Protein AF-A0AAW5MRU7-F1 (afdb_monomer_lite)

Secondary structure (DSSP, 8-state):
---TTS-----------EEEEEEEPTT-EESGGG-EE-SS-EEEEEES--GGGT--TTPPTT-EEEETTEEEEEES---SS-EEEE-TT-TT--

Organism: NCBI:txid1499973

Structure (mmCIF, N/CA/C/O backbone):
data_AF-A0AAW5MRU7-F1
#
_entry.id   AF-A0AAW5MRU7-F1
#
loop_
_atom_site.group_PDB
_atom_site.id
_atom_site.type_symbol
_atom_site.label_atom_id
_atom_site.label_alt_id
_atom_site.label_comp_id
_atom_site.label_asym_id
_atom_site.label_entity_id
_atom_site.label_seq_id
_atom_site.pdbx_PDB_ins_code
_atom_site.Cartn_x
_atom_site.Cartn_y
_atom_site.Cartn_z
_atom_site.occupancy
_atom_site.B_iso_or_equiv
_atom_site.auth_seq_id
_atom_site.auth_comp_id
_atom_site.auth_asym_id
_atom_site.auth_atom_id
_atom_site.pdbx_PDB_model_num
ATOM 1 N N . ARG A 1 1 ? -4.671 -0.691 -27.466 1.00 69.69 1 ARG A N 1
ATOM 2 C CA . ARG A 1 1 ? -4.428 -2.103 -27.851 1.00 69.69 1 ARG A CA 1
ATOM 3 C C . ARG A 1 1 ? -3.915 -2.813 -26.612 1.00 69.69 1 ARG A C 1
ATOM 5 O O . ARG A 1 1 ? -3.006 -2.280 -25.994 1.00 69.69 1 ARG A O 1
ATOM 12 N N . ASP A 1 2 ? -4.539 -3.921 -26.236 1.00 85.56 2 ASP A N 1
ATOM 13 C CA . ASP A 1 2 ? -4.134 -4.740 -25.089 1.00 85.56 2 ASP A CA 1
ATOM 14 C C . ASP A 1 2 ? -2.968 -5.666 -25.492 1.00 85.56 2 ASP A C 1
ATOM 16 O O . ASP A 1 2 ? -2.919 -6.122 -26.637 1.00 85.56 2 ASP A O 1
ATOM 20 N N . ILE A 1 3 ? -2.024 -5.908 -24.580 1.00 89.88 3 ILE A N 1
ATOM 21 C CA . ILE A 1 3 ? -0.850 -6.768 -24.789 1.00 89.88 3 ILE A CA 1
ATOM 22 C C . ILE A 1 3 ? -1.030 -8.191 -24.239 1.00 89.88 3 ILE A C 1
ATOM 24 O O . ILE A 1 3 ? -0.134 -9.014 -24.425 1.00 89.88 3 ILE A O 1
ATOM 28 N N . ALA A 1 4 ? -2.159 -8.512 -23.598 1.00 88.06 4 ALA A N 1
ATOM 29 C CA . ALA A 1 4 ? -2.385 -9.792 -22.915 1.00 88.06 4 ALA A CA 1
ATOM 30 C C . ALA A 1 4 ? -2.113 -11.039 -23.786 1.00 88.06 4 ALA A C 1
ATOM 32 O O . ALA A 1 4 ? -1.650 -12.055 -23.280 1.00 88.06 4 ALA A O 1
ATOM 33 N N . ASN A 1 5 ? -2.319 -10.947 -25.105 1.00 91.88 5 ASN A N 1
ATOM 34 C CA . ASN A 1 5 ? -2.171 -12.067 -26.046 1.00 91.88 5 ASN A CA 1
ATOM 35 C C . ASN A 1 5 ? -0.882 -12.011 -26.889 1.00 91.88 5 ASN A C 1
ATOM 37 O O . ASN A 1 5 ? -0.809 -12.617 -27.954 1.00 91.88 5 ASN A O 1
ATOM 41 N N . THR A 1 6 ? 0.129 -11.256 -26.453 1.00 94.50 6 THR A N 1
ATOM 42 C CA . THR A 1 6 ? 1.389 -11.077 -27.206 1.00 94.50 6 THR A CA 1
ATOM 43 C C . THR A 1 6 ? 2.455 -12.135 -26.906 1.00 94.50 6 THR A C 1
ATOM 45 O O . THR A 1 6 ? 3.478 -12.170 -27.582 1.00 94.50 6 THR A O 1
ATOM 48 N N . GLY A 1 7 ? 2.251 -12.984 -25.890 1.00 94.44 7 GLY A N 1
ATOM 49 C CA . GLY A 1 7 ? 3.253 -13.952 -25.421 1.00 94.44 7 GLY A CA 1
ATOM 50 C C . GLY A 1 7 ? 4.414 -13.327 -24.634 1.00 94.44 7 GLY A C 1
ATOM 51 O O . GLY A 1 7 ? 5.344 -14.034 -24.245 1.00 94.44 7 GLY A O 1
ATOM 52 N N . 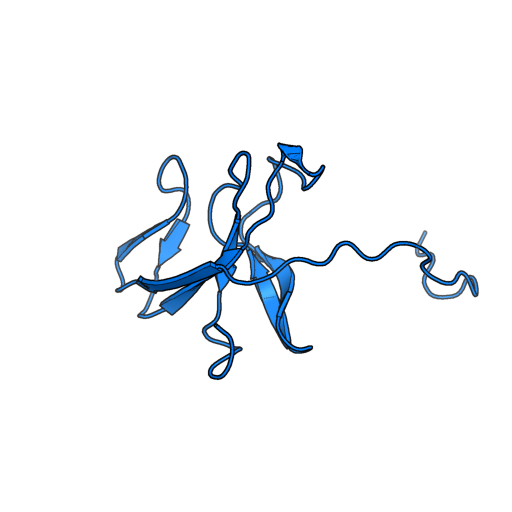LEU A 1 8 ? 4.367 -12.014 -24.378 1.00 94.88 8 LEU A N 1
ATOM 53 C CA . LEU A 1 8 ? 5.346 -11.332 -23.540 1.00 94.88 8 LEU A CA 1
ATOM 54 C C . LEU A 1 8 ? 5.259 -11.834 -22.096 1.00 94.88 8 LEU A C 1
ATOM 56 O O . LEU A 1 8 ? 4.175 -11.996 -21.537 1.00 94.88 8 LEU A O 1
ATOM 60 N N . ARG A 1 9 ? 6.423 -12.045 -21.481 1.00 94.75 9 ARG A N 1
ATOM 61 C CA . ARG A 1 9 ? 6.543 -12.433 -20.074 1.00 94.75 9 ARG A CA 1
ATOM 62 C C . ARG A 1 9 ? 7.022 -11.233 -19.253 1.00 94.75 9 ARG A C 1
ATOM 64 O O . ARG A 1 9 ? 8.000 -10.604 -19.662 1.00 94.75 9 ARG A O 1
ATOM 71 N N . PRO A 1 10 ? 6.377 -10.906 -18.119 1.00 93.94 10 PRO A N 1
ATOM 72 C CA . PRO A 1 10 ? 6.856 -9.841 -17.246 1.00 93.94 10 PRO A CA 1
ATOM 73 C C . PRO A 1 10 ? 8.234 -10.210 -16.682 1.00 93.94 10 PRO A C 1
ATOM 75 O O . PRO A 1 10 ? 8.436 -11.330 -16.217 1.00 93.94 10 PRO A O 1
ATOM 78 N N . VAL A 1 11 ? 9.181 -9.271 -16.751 1.00 97.69 11 VAL A N 1
ATOM 79 C CA . VAL A 1 11 ? 10.557 -9.456 -16.249 1.00 97.69 11 VAL A CA 1
ATOM 80 C C . VAL A 1 11 ? 10.741 -8.835 -14.863 1.00 97.69 11 VAL A C 1
ATOM 82 O O . VAL A 1 11 ? 11.531 -9.331 -14.068 1.00 97.69 11 VAL A O 1
ATOM 85 N N . MET A 1 12 ? 10.014 -7.757 -14.565 1.00 97.50 12 MET A N 1
ATOM 86 C CA . MET A 1 12 ? 10.143 -7.006 -13.320 1.00 97.50 12 MET A CA 1
ATOM 87 C C . MET A 1 12 ? 8.970 -7.293 -12.385 1.00 97.50 12 MET A C 1
ATOM 89 O O . MET A 1 12 ? 7.812 -7.199 -12.792 1.00 97.50 12 MET A O 1
ATOM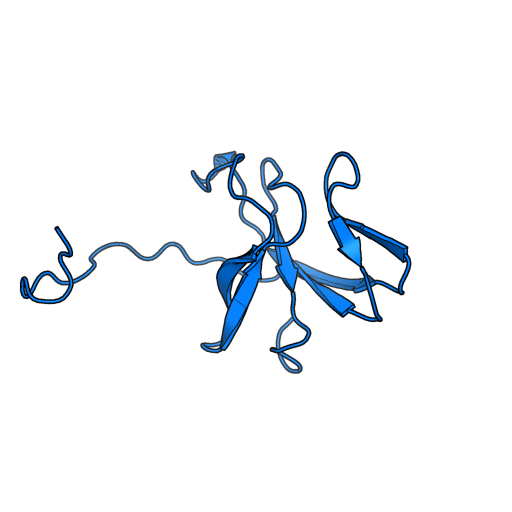 93 N N . THR A 1 13 ? 9.299 -7.542 -11.121 1.00 97.50 13 THR A N 1
ATOM 94 C CA . THR A 1 13 ? 8.363 -7.537 -9.997 1.00 97.50 13 THR A CA 1
ATOM 95 C C . THR A 1 13 ? 8.897 -6.560 -8.961 1.00 97.50 13 THR A C 1
ATOM 97 O O . THR A 1 13 ? 10.042 -6.690 -8.535 1.00 97.50 13 THR A O 1
ATOM 100 N N . LEU A 1 14 ? 8.077 -5.590 -8.559 1.00 97.94 14 LEU A N 1
ATOM 101 C CA . LEU A 1 14 ? 8.348 -4.752 -7.394 1.00 97.94 14 LEU A CA 1
ATOM 102 C C . LEU A 1 14 ? 7.641 -5.378 -6.188 1.00 97.94 14 LEU A C 1
ATOM 104 O O . LEU A 1 14 ? 6.413 -5.449 -6.169 1.00 97.94 14 LEU A O 1
ATOM 108 N N . SER A 1 15 ? 8.414 -5.847 -5.212 1.00 98.12 15 SER A N 1
ATOM 109 C CA . SER A 1 15 ? 7.922 -6.471 -3.980 1.00 98.12 15 SER A CA 1
ATOM 110 C C . SER A 1 15 ? 8.481 -5.753 -2.756 1.00 98.12 15 SER A C 1
ATOM 112 O O . SER A 1 15 ? 9.620 -5.293 -2.778 1.00 98.12 15 SER A O 1
ATOM 114 N N . SER A 1 16 ? 7.682 -5.681 -1.696 1.00 98.31 16 SER A N 1
ATOM 115 C CA . SER A 1 16 ? 8.051 -5.123 -0.392 1.00 98.31 16 SER A CA 1
ATOM 116 C C . SER A 1 16 ? 7.265 -5.858 0.707 1.00 98.31 16 SER A C 1
ATOM 118 O O . SER A 1 16 ? 6.532 -6.803 0.409 1.00 98.31 16 SER A O 1
ATOM 120 N N . GLU A 1 17 ? 7.417 -5.438 1.958 1.00 98.19 17 GLU A N 1
ATOM 121 C CA . GLU A 1 17 ? 6.854 -6.075 3.148 1.00 98.19 17 GLU A CA 1
ATOM 122 C C . GLU A 1 17 ? 5.975 -5.108 3.948 1.00 98.19 17 GLU A C 1
ATOM 124 O O . GLU A 1 17 ? 6.153 -3.884 3.918 1.00 98.19 17 GLU A O 1
ATOM 129 N N . ILE A 1 18 ? 5.015 -5.676 4.681 1.00 98.44 18 ILE A N 1
ATOM 130 C CA . ILE A 1 18 ? 4.225 -4.943 5.669 1.00 98.44 18 ILE A CA 1
ATOM 131 C C . ILE A 1 18 ? 5.099 -4.750 6.911 1.00 98.44 18 ILE A C 1
ATOM 133 O O . ILE A 1 18 ? 5.563 -5.714 7.505 1.00 98.44 18 ILE A O 1
ATOM 137 N N . ILE A 1 19 ? 5.301 -3.497 7.310 1.00 98.12 19 ILE A N 1
ATOM 138 C CA . ILE A 1 19 ? 6.108 -3.101 8.476 1.00 98.12 19 ILE A CA 1
ATOM 139 C C . ILE A 1 19 ? 5.260 -2.642 9.666 1.00 98.12 19 ILE A C 1
ATOM 141 O O . ILE A 1 19 ? 5.787 -2.263 10.710 1.00 98.12 19 ILE A O 1
ATOM 145 N N . GLY A 1 20 ? 3.937 -2.648 9.518 1.00 97.88 20 GLY A N 1
ATOM 146 C CA . GLY A 1 20 ? 3.016 -2.345 10.602 1.00 97.88 20 GLY A CA 1
ATOM 147 C C . GLY A 1 20 ? 1.562 -2.518 10.195 1.00 97.88 20 GLY A C 1
ATOM 148 O O . GLY A 1 20 ? 1.202 -2.341 9.031 1.00 97.88 20 GLY A O 1
ATOM 149 N N . VAL A 1 21 ? 0.718 -2.824 11.177 1.00 97.81 21 VAL A N 1
ATOM 150 C CA . VAL A 1 21 ? -0.731 -2.947 11.004 1.00 97.81 21 VAL A CA 1
ATOM 151 C C . VAL A 1 21 ? -1.431 -2.008 11.972 1.00 97.81 21 VAL A C 1
ATOM 153 O O . VAL A 1 21 ? -1.097 -1.951 13.154 1.00 97.81 21 VAL A O 1
ATOM 156 N N . GLN A 1 22 ? -2.415 -1.274 11.466 1.00 95.75 22 GLN A N 1
ATOM 157 C CA . GLN A 1 22 ? -3.271 -0.393 12.251 1.00 95.75 22 GLN A CA 1
ATOM 158 C C . GLN A 1 22 ? -4.731 -0.740 11.983 1.00 95.75 22 GLN A C 1
ATOM 160 O O . GLN A 1 22 ? -5.103 -1.026 10.848 1.00 95.75 22 GLN A O 1
ATOM 165 N N . THR A 1 23 ? -5.568 -0.687 13.012 1.00 97.19 23 THR A N 1
ATOM 166 C CA . THR A 1 23 ? -7.020 -0.771 12.837 1.00 97.19 23 THR A CA 1
ATOM 167 C C . THR A 1 23 ? -7.577 0.640 12.786 1.00 97.19 23 THR A C 1
ATOM 169 O O . THR A 1 23 ? -7.397 1.396 13.738 1.00 97.19 23 THR A O 1
ATOM 172 N N . LEU A 1 24 ? -8.255 0.976 11.690 1.00 97.00 24 LEU A N 1
ATOM 173 C CA . LEU A 1 24 ? -9.053 2.188 11.585 1.00 97.00 24 LEU A CA 1
ATOM 174 C C . LEU A 1 24 ? -10.501 1.890 11.938 1.00 97.00 24 LEU A C 1
ATOM 176 O O . LEU A 1 24 ? -11.066 0.910 11.461 1.00 97.00 24 LEU A O 1
ATOM 180 N N . LYS A 1 25 ? -11.118 2.772 12.714 1.00 97.75 25 LYS A N 1
ATOM 181 C CA . LYS A 1 25 ? -12.566 2.817 12.923 1.00 97.75 25 LYS A CA 1
ATOM 182 C C . LYS A 1 25 ? -13.237 3.644 11.829 1.00 97.75 25 LYS A C 1
ATOM 184 O O . LYS A 1 25 ? -12.609 4.486 11.183 1.00 97.75 25 LYS A O 1
ATOM 189 N N . ALA A 1 26 ? -14.548 3.466 11.673 1.00 96.94 26 ALA A N 1
ATOM 190 C CA . ALA A 1 26 ? -15.355 4.307 10.795 1.00 96.94 26 ALA A CA 1
ATOM 191 C C . ALA A 1 26 ? -15.136 5.804 11.098 1.00 96.94 26 ALA A C 1
ATOM 193 O O . ALA A 1 26 ? -15.201 6.238 12.249 1.00 96.94 26 ALA A O 1
ATOM 194 N N . GLY A 1 27 ? -14.874 6.596 10.057 1.00 96.44 27 GLY A N 1
ATOM 195 C CA . GLY A 1 27 ? -14.597 8.031 10.157 1.00 96.44 27 GLY A CA 1
ATOM 196 C C . GLY A 1 27 ? -13.126 8.403 10.387 1.00 96.44 27 GLY A C 1
ATOM 197 O O . GLY A 1 27 ? -12.768 9.568 10.183 1.00 96.44 27 GLY A O 1
ATOM 198 N N . GLU A 1 28 ? -12.259 7.454 10.750 1.00 96.62 28 GLU A N 1
ATOM 199 C CA . GLU A 1 28 ? -10.817 7.696 10.861 1.00 96.62 28 GLU A CA 1
ATOM 200 C C . GLU A 1 28 ? -10.161 7.799 9.478 1.00 96.62 28 GLU A C 1
ATOM 202 O O . GLU A 1 28 ? -10.693 7.333 8.467 1.00 96.62 28 GLU A O 1
ATOM 207 N N . ARG A 1 29 ? -9.006 8.468 9.414 1.00 94.75 29 ARG A N 1
ATOM 208 C CA . ARG A 1 29 ? -8.338 8.818 8.154 1.00 94.75 29 ARG A CA 1
ATOM 209 C C . ARG A 1 29 ? -6.921 8.268 8.095 1.00 94.75 29 ARG A C 1
ATOM 211 O O . ARG A 1 29 ? -6.260 8.167 9.122 1.00 94.75 29 ARG A O 1
ATOM 218 N N . VAL A 1 30 ? -6.429 8.008 6.881 1.00 91.75 30 VAL A N 1
ATOM 219 C CA . VAL A 1 30 ? -5.040 7.575 6.639 1.00 91.75 30 VAL A CA 1
ATOM 220 C C . VAL A 1 30 ? -4.363 8.360 5.521 1.00 91.75 30 VAL A C 1
ATOM 222 O O . VAL A 1 30 ? -4.997 8.830 4.568 1.00 91.75 30 VAL A O 1
ATOM 225 N N . GLY A 1 31 ? -3.042 8.476 5.650 1.00 83.31 31 GLY A N 1
ATOM 226 C CA . GLY A 1 31 ? -2.159 9.130 4.696 1.00 83.31 31 GLY A CA 1
ATOM 227 C C . GLY A 1 31 ? -2.174 10.656 4.789 1.00 83.31 31 GLY A C 1
ATOM 228 O O . GLY A 1 31 ? -3.028 11.283 5.423 1.00 83.31 31 GLY A O 1
ATOM 229 N N . TYR A 1 32 ? -1.208 11.277 4.112 1.00 85.88 32 TYR A N 1
ATOM 230 C CA . TYR A 1 32 ? -1.082 12.732 4.087 1.00 85.88 32 TYR A CA 1
ATOM 231 C C . TYR A 1 32 ? -2.343 13.414 3.547 1.00 85.88 32 TYR A C 1
ATOM 233 O O . TYR A 1 32 ? -2.894 13.027 2.510 1.00 85.88 32 TYR A O 1
ATOM 241 N N . GLY A 1 33 ? -2.772 14.460 4.258 1.00 84.62 33 GLY A N 1
ATOM 242 C CA . GLY A 1 33 ? -3.959 15.250 3.936 1.00 84.62 33 GLY A CA 1
ATOM 243 C C . GLY A 1 33 ? -5.290 14.556 4.237 1.00 84.62 33 GLY A C 1
ATOM 244 O O . GLY A 1 33 ? -6.327 15.124 3.912 1.00 84.62 33 GLY A O 1
ATOM 245 N N . GLY A 1 34 ? -5.283 13.350 4.826 1.00 83.81 34 GLY A N 1
ATOM 246 C CA . GLY A 1 34 ? -6.504 12.622 5.183 1.00 83.81 34 GLY A CA 1
ATOM 247 C C . GLY A 1 34 ? -7.424 12.363 3.988 1.00 83.81 34 GLY A C 1
ATOM 248 O O . GLY A 1 34 ? -8.638 12.499 4.106 1.00 83.81 34 GLY A O 1
ATOM 249 N N . ARG A 1 35 ? -6.844 12.049 2.820 1.00 86.31 35 ARG A N 1
ATOM 250 C CA . ARG A 1 35 ? -7.586 11.852 1.558 1.00 86.31 35 ARG A CA 1
ATOM 251 C C . ARG A 1 35 ? -8.432 10.581 1.529 1.00 86.31 35 ARG A C 1
ATOM 253 O O . ARG A 1 35 ? -9.267 10.430 0.642 1.00 86.31 35 ARG A O 1
ATOM 260 N N . TYR A 1 36 ? -8.200 9.675 2.469 1.00 94.81 36 TYR A N 1
ATOM 261 C CA . TYR A 1 36 ? -9.019 8.498 2.686 1.00 94.81 36 TYR A CA 1
ATOM 262 C C . TYR A 1 36 ? -9.643 8.564 4.072 1.00 94.81 36 TYR A C 1
ATOM 264 O O . TYR A 1 36 ? -8.938 8.841 5.043 1.00 94.81 36 TYR A O 1
ATOM 272 N N . THR A 1 37 ? -10.938 8.270 4.134 1.00 96.69 37 THR A N 1
ATOM 273 C CA . THR A 1 37 ? -11.709 8.116 5.366 1.00 96.69 37 THR A CA 1
ATOM 274 C C . THR A 1 37 ? -12.314 6.720 5.352 1.00 96.69 37 THR A C 1
ATOM 276 O O . THR A 1 37 ? -13.005 6.368 4.391 1.00 96.69 37 THR A O 1
ATOM 279 N N . ALA A 1 38 ? -12.057 5.939 6.396 1.00 96.56 38 ALA A N 1
ATOM 280 C CA . ALA A 1 38 ? -12.610 4.603 6.546 1.00 96.56 38 ALA A CA 1
ATOM 281 C C . ALA A 1 38 ? -14.137 4.674 6.687 1.00 96.56 38 ALA A C 1
ATOM 283 O O . ALA A 1 38 ? -14.667 5.515 7.420 1.00 96.56 38 ALA A O 1
ATOM 284 N N . ARG A 1 39 ? -14.852 3.817 5.951 1.00 94.81 39 ARG A N 1
ATOM 285 C CA . ARG A 1 39 ? -16.324 3.738 6.019 1.00 94.81 39 ARG A CA 1
ATOM 286 C C . ARG A 1 39 ? -16.794 2.853 7.166 1.00 94.81 39 ARG A C 1
ATOM 288 O O . ARG A 1 39 ? -17.780 3.184 7.810 1.00 94.81 39 ARG A O 1
ATOM 295 N N . ASP A 1 40 ? -16.032 1.803 7.432 1.00 95.94 40 ASP A N 1
ATOM 296 C CA . ASP A 1 40 ? -16.259 0.796 8.462 1.00 95.94 40 ASP A CA 1
ATOM 297 C C . ASP A 1 40 ? -14.934 0.521 9.186 1.00 95.94 40 ASP A C 1
ATOM 299 O O . ASP A 1 40 ? -13.916 1.149 8.881 1.00 95.94 40 ASP A O 1
ATOM 303 N N . GLU A 1 41 ? -14.932 -0.402 10.147 1.00 96.81 41 GLU A N 1
ATOM 304 C CA . GLU A 1 41 ? -13.678 -0.879 10.732 1.00 96.81 41 GLU A CA 1
ATOM 305 C C . GLU A 1 41 ? -12.820 -1.571 9.659 1.00 96.81 41 GLU A C 1
ATOM 307 O O . GLU A 1 41 ? -13.298 -2.458 8.952 1.00 96.81 41 GLU A O 1
ATOM 312 N N . GLN A 1 42 ? -11.561 -1.152 9.517 1.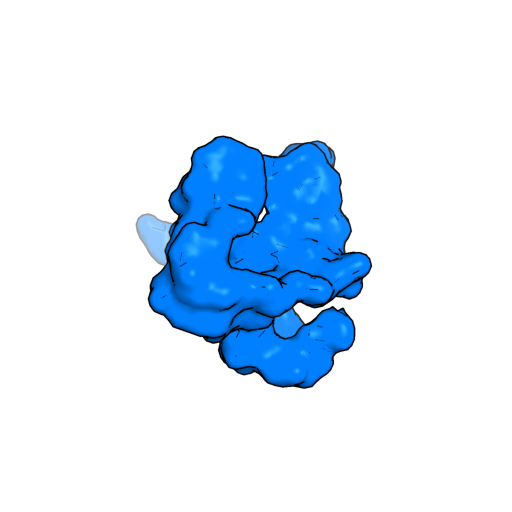00 96.81 42 GLN A N 1
ATOM 313 C CA . GLN A 1 42 ? -10.646 -1.658 8.493 1.00 96.81 42 GLN A CA 1
ATOM 314 C C . GLN A 1 42 ? -9.253 -1.901 9.064 1.00 96.81 42 GLN A C 1
ATOM 316 O O . GLN A 1 42 ? -8.700 -1.061 9.775 1.00 96.81 42 GLN A O 1
ATOM 321 N N . ARG A 1 43 ? -8.647 -3.033 8.693 1.00 97.69 43 ARG A N 1
ATOM 322 C CA . ARG A 1 43 ? -7.226 -3.296 8.958 1.00 97.69 43 ARG A CA 1
ATOM 323 C C . ARG A 1 43 ? -6.396 -2.658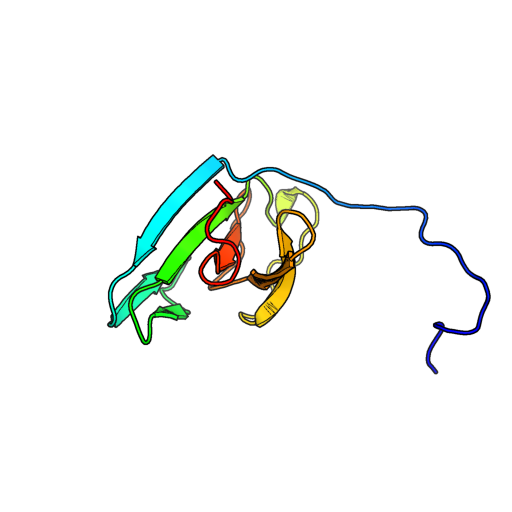 7.856 1.00 97.69 43 ARG A C 1
ATOM 325 O O . ARG A 1 43 ? -6.593 -2.966 6.686 1.00 97.69 43 ARG A O 1
ATOM 332 N N . ILE A 1 44 ? -5.451 -1.808 8.226 1.00 97.94 44 ILE A N 1
ATOM 333 C CA . ILE A 1 44 ? -4.573 -1.095 7.305 1.00 97.94 44 ILE A CA 1
ATOM 334 C C . ILE A 1 44 ? -3.137 -1.562 7.504 1.00 97.94 44 ILE A C 1
ATOM 336 O O . ILE A 1 44 ? -2.592 -1.467 8.602 1.00 97.94 44 ILE A O 1
ATOM 340 N N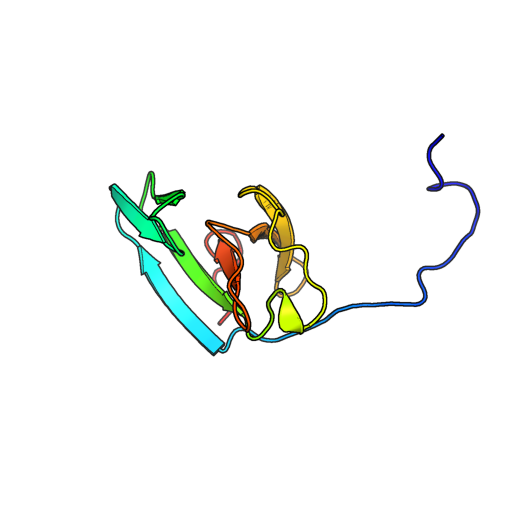 . GLY A 1 45 ? -2.526 -2.041 6.427 1.00 98.19 45 GLY A N 1
ATOM 341 C CA . GLY A 1 45 ? -1.115 -2.400 6.378 1.00 98.19 45 GLY A CA 1
ATOM 342 C C . GLY A 1 45 ? -0.278 -1.214 5.929 1.00 98.19 45 GLY A C 1
ATOM 343 O O . GLY A 1 45 ? -0.640 -0.536 4.968 1.00 98.19 45 GLY A O 1
ATOM 344 N N . ILE A 1 46 ? 0.841 -0.975 6.600 1.00 98.06 46 ILE A N 1
ATOM 345 C CA . ILE A 1 46 ? 1.863 -0.015 6.186 1.00 98.06 46 ILE A CA 1
ATOM 346 C C . ILE A 1 46 ? 2.978 -0.793 5.502 1.00 98.06 46 ILE A C 1
ATOM 348 O O . ILE A 1 46 ? 3.565 -1.681 6.110 1.00 98.06 46 ILE A O 1
ATOM 352 N N . VAL A 1 47 ? 3.254 -0.471 4.244 1.00 98.44 47 VAL A N 1
ATOM 353 C CA . VAL A 1 47 ? 4.259 -1.148 3.417 1.00 98.44 47 VAL A CA 1
ATOM 354 C C . VAL A 1 47 ? 5.514 -0.285 3.334 1.00 98.44 47 VAL A C 1
ATOM 356 O O . VAL A 1 47 ? 5.398 0.927 3.141 1.00 98.44 47 VAL A O 1
ATOM 359 N N . ALA A 1 48 ? 6.694 -0.902 3.434 1.00 98.38 48 ALA A N 1
ATOM 360 C CA . ALA A 1 48 ? 7.997 -0.246 3.261 1.00 98.38 48 ALA A CA 1
ATOM 361 C C . ALA A 1 48 ? 8.319 0.013 1.778 1.00 98.38 48 ALA A C 1
ATOM 363 O O . ALA A 1 48 ? 9.226 -0.584 1.196 1.00 98.38 48 ALA A O 1
ATOM 364 N N . ALA A 1 49 ? 7.501 0.836 1.134 1.00 98.25 49 ALA A N 1
ATOM 365 C CA . ALA A 1 49 ? 7.716 1.309 -0.224 1.00 98.25 49 ALA A CA 1
ATOM 366 C C . ALA A 1 49 ? 6.961 2.620 -0.433 1.00 98.25 49 ALA A C 1
ATOM 368 O O . ALA A 1 49 ? 5.813 2.763 -0.008 1.00 98.25 49 ALA A O 1
ATOM 369 N N . GLY A 1 50 ? 7.560 3.557 -1.151 1.00 98.19 50 GLY A N 1
ATOM 370 C CA . GLY A 1 50 ? 6.930 4.816 -1.502 1.00 98.19 50 GLY A CA 1
ATOM 371 C C . GLY A 1 50 ? 7.424 5.369 -2.828 1.00 98.19 50 GLY A C 1
ATOM 372 O O . GLY A 1 50 ? 7.915 4.653 -3.705 1.00 98.19 50 GLY A O 1
ATOM 373 N N . TYR A 1 51 ? 7.234 6.672 -3.020 1.00 98.00 51 TYR A N 1
ATOM 374 C CA . TYR A 1 51 ? 7.600 7.298 -4.285 1.00 98.00 51 TYR A CA 1
ATOM 375 C C . TYR A 1 51 ? 9.104 7.454 -4.497 1.00 98.00 51 TYR A C 1
ATOM 377 O O . TYR A 1 51 ? 9.519 7.628 -5.642 1.00 98.00 51 TYR A O 1
ATOM 385 N N . ALA A 1 52 ? 9.917 7.391 -3.439 1.00 98.12 52 ALA A N 1
ATOM 386 C CA . ALA A 1 52 ? 11.371 7.370 -3.574 1.00 98.12 52 ALA A CA 1
ATOM 387 C C . ALA A 1 52 ? 11.858 6.067 -4.234 1.00 98.12 52 ALA A C 1
ATOM 389 O O . ALA A 1 52 ? 12.824 6.095 -4.993 1.00 98.12 52 ALA A O 1
ATOM 390 N N . ASP A 1 53 ? 11.122 4.969 -4.047 1.00 98.25 53 ASP A N 1
ATOM 391 C CA . ASP A 1 53 ? 11.388 3.662 -4.665 1.00 98.25 53 ASP A CA 1
ATOM 392 C C . ASP A 1 53 ? 10.850 3.553 -6.103 1.00 98.25 53 ASP A C 1
ATOM 394 O O . ASP A 1 53 ? 11.017 2.537 -6.776 1.00 98.25 53 ASP A O 1
ATOM 398 N N . GLY A 1 54 ? 10.174 4.600 -6.587 1.00 97.88 54 GLY A N 1
ATOM 399 C CA . GLY A 1 54 ? 9.565 4.650 -7.914 1.00 97.88 54 GLY A CA 1
ATOM 400 C C . GLY A 1 54 ? 8.071 4.318 -7.948 1.00 97.88 54 GLY A C 1
ATOM 401 O O . GLY A 1 54 ? 7.475 4.365 -9.027 1.00 97.88 54 GLY A O 1
ATOM 402 N N . TYR A 1 55 ? 7.424 4.039 -6.806 1.00 98.19 55 TYR A N 1
ATOM 403 C CA . TYR A 1 55 ? 5.969 3.866 -6.785 1.00 98.19 55 TYR A CA 1
ATOM 404 C C . TYR A 1 55 ? 5.262 5.207 -7.082 1.00 98.19 55 TYR A C 1
ATOM 406 O O . TYR A 1 55 ? 5.608 6.237 -6.500 1.00 98.19 55 TYR A O 1
ATOM 414 N N . PRO A 1 56 ? 4.251 5.277 -7.966 1.00 97.44 56 PRO A N 1
ATOM 415 C CA . PRO A 1 56 ? 3.687 6.564 -8.362 1.00 97.44 56 PRO A CA 1
ATOM 416 C C . PRO A 1 56 ? 3.027 7.308 -7.195 1.00 97.44 56 PRO A C 1
ATOM 418 O O . PRO A 1 56 ? 1.997 6.886 -6.672 1.00 97.44 56 PRO A O 1
ATOM 421 N N . ARG A 1 57 ? 3.542 8.496 -6.843 1.00 96.62 57 ARG A N 1
ATOM 422 C CA . ARG A 1 57 ? 2.936 9.356 -5.805 1.00 96.62 57 ARG A CA 1
ATOM 423 C C . ARG A 1 57 ? 1.468 9.711 -6.091 1.00 96.62 57 ARG A C 1
ATOM 425 O O . ARG A 1 57 ? 0.698 10.008 -5.182 1.00 96.62 57 ARG A O 1
ATOM 432 N N . HIS A 1 58 ? 1.098 9.745 -7.368 1.00 95.94 58 HIS A N 1
ATOM 433 C CA . HIS A 1 58 ? -0.243 10.082 -7.838 1.00 95.94 58 HIS A CA 1
ATOM 434 C C . HIS A 1 58 ? -1.172 8.865 -7.964 1.00 95.94 58 HIS A C 1
ATOM 436 O O . HIS A 1 58 ? -2.299 9.036 -8.424 1.00 95.94 58 HIS A O 1
ATOM 442 N N . ALA A 1 59 ? -0.727 7.662 -7.577 1.00 96.94 59 ALA A N 1
ATOM 443 C CA . ALA A 1 59 ? -1.589 6.489 -7.516 1.00 96.94 59 ALA A CA 1
ATOM 444 C C . ALA A 1 59 ? -2.810 6.795 -6.624 1.00 96.94 59 ALA A C 1
ATOM 446 O O . ALA A 1 59 ? -2.635 7.168 -5.459 1.00 96.94 59 ALA A O 1
ATOM 447 N N . PRO A 1 60 ? -4.043 6.709 -7.151 1.00 96.31 60 PRO A N 1
ATOM 448 C CA . PRO A 1 60 ? -5.234 6.981 -6.361 1.00 96.31 60 PRO A CA 1
ATOM 449 C C . PRO A 1 60 ? -5.502 5.849 -5.361 1.00 96.31 60 PRO A C 1
ATOM 451 O O . PRO A 1 60 ? -5.080 4.707 -5.565 1.00 96.31 60 PRO A O 1
ATOM 454 N N . THR A 1 61 ? -6.285 6.145 -4.320 1.00 96.75 61 THR A N 1
ATOM 455 C CA . THR A 1 61 ? -6.966 5.109 -3.526 1.00 96.75 61 THR A CA 1
ATOM 456 C C . THR A 1 61 ? -7.683 4.139 -4.467 1.00 96.75 61 THR A C 1
ATOM 458 O O . THR A 1 61 ? -8.351 4.577 -5.406 1.00 96.75 61 THR A O 1
ATOM 461 N N . GLY A 1 62 ? -7.574 2.838 -4.204 1.00 97.31 62 GLY A N 1
ATOM 462 C CA . GLY A 1 62 ? -8.132 1.801 -5.073 1.00 97.31 62 GLY A CA 1
ATOM 463 C C . GLY A 1 62 ? -7.127 1.215 -6.068 1.00 97.31 62 GLY A C 1
ATOM 464 O O . GLY A 1 62 ? -7.474 0.284 -6.793 1.00 97.31 62 GLY A O 1
ATOM 465 N N . THR A 1 63 ? -5.886 1.718 -6.113 1.00 98.38 63 THR A N 1
ATOM 466 C CA . THR A 1 63 ? -4.844 1.144 -6.980 1.00 98.38 63 THR A CA 1
ATOM 467 C C . THR A 1 63 ? -4.563 -0.300 -6.555 1.00 98.38 63 THR A C 1
ATOM 469 O O . THR A 1 63 ? -4.299 -0.532 -5.374 1.00 98.38 63 THR A O 1
ATOM 472 N N . PRO A 1 64 ? -4.631 -1.281 -7.473 1.00 98.38 64 PRO A N 1
ATOM 473 C CA . PRO A 1 64 ? -4.543 -2.688 -7.111 1.00 98.38 64 PRO A CA 1
ATOM 474 C C . PRO A 1 64 ? -3.133 -3.083 -6.670 1.00 98.38 64 PRO A C 1
ATOM 476 O O . PRO A 1 64 ? -2.149 -2.727 -7.317 1.00 98.38 64 PRO A O 1
ATOM 479 N N . VAL A 1 65 ? -3.062 -3.892 -5.617 1.00 98.44 65 VAL A N 1
ATOM 480 C CA . VAL A 1 65 ? -1.835 -4.524 -5.111 1.00 98.44 65 VAL A CA 1
ATOM 481 C C . VAL A 1 65 ? -2.112 -5.983 -4.750 1.00 98.44 65 VAL A C 1
ATOM 483 O O . VAL A 1 65 ? -3.271 -6.389 -4.634 1.00 98.44 65 VAL A O 1
ATOM 486 N N . LEU A 1 66 ? -1.054 -6.774 -4.588 1.00 98.44 66 LEU A N 1
ATOM 487 C CA . LEU A 1 66 ? -1.131 -8.140 -4.076 1.00 98.44 66 LEU A CA 1
ATOM 488 C C . LEU A 1 66 ? -0.520 -8.181 -2.676 1.00 98.44 66 LEU A C 1
ATOM 490 O O . LEU A 1 66 ? 0.591 -7.695 -2.484 1.00 98.44 66 LEU A O 1
ATOM 494 N N . VAL A 1 67 ? -1.239 -8.780 -1.731 1.00 98.44 67 VAL A N 1
ATOM 495 C CA . VAL A 1 67 ? -0.764 -9.090 -0.379 1.00 98.44 67 VAL A CA 1
ATOM 496 C C . VAL A 1 67 ? -0.991 -10.580 -0.167 1.00 98.44 67 VAL A C 1
ATOM 498 O O . VAL A 1 67 ? -2.123 -11.038 -0.287 1.00 98.44 67 VAL A O 1
ATOM 501 N N . ASP A 1 68 ? 0.075 -11.349 0.050 1.00 95.88 68 ASP A N 1
ATOM 502 C CA . ASP A 1 68 ? 0.030 -12.816 0.193 1.00 95.88 68 ASP A CA 1
ATOM 503 C C . ASP A 1 68 ? -0.788 -13.530 -0.903 1.00 95.88 68 ASP A C 1
ATOM 505 O O . ASP A 1 68 ? -1.536 -14.475 -0.663 1.00 95.88 68 ASP A O 1
ATOM 509 N N . GLY A 1 69 ? -0.682 -13.041 -2.143 1.00 96.19 69 GLY A N 1
ATOM 510 C CA . GLY A 1 69 ? -1.424 -13.565 -3.296 1.00 96.19 69 GLY A CA 1
ATOM 511 C C . GLY A 1 69 ? -2.888 -13.111 -3.393 1.00 96.19 69 GLY A C 1
ATOM 512 O O . GLY A 1 69 ? -3.530 -13.357 -4.414 1.00 96.19 69 GLY A O 1
ATOM 513 N N . VAL A 1 70 ? -3.412 -12.397 -2.395 1.00 98.00 70 VAL A N 1
ATOM 514 C CA . VAL A 1 70 ? -4.754 -11.806 -2.407 1.00 98.00 70 VAL A CA 1
ATOM 515 C C . VAL A 1 70 ? -4.696 -10.405 -3.012 1.00 98.00 70 VAL A C 1
ATOM 517 O O . VAL A 1 70 ? -3.913 -9.548 -2.598 1.00 98.00 70 VAL A O 1
ATOM 520 N N . ARG A 1 71 ? -5.542 -10.148 -4.016 1.00 98.19 71 ARG A N 1
ATOM 521 C CA . ARG A 1 71 ? -5.664 -8.816 -4.615 1.00 98.19 71 ARG A CA 1
ATOM 522 C C . ARG A 1 71 ? -6.461 -7.897 -3.697 1.00 98.19 71 ARG A C 1
ATOM 524 O O . ARG A 1 71 ? -7.628 -8.155 -3.422 1.00 98.19 71 ARG A O 1
ATOM 531 N N . THR A 1 72 ? -5.836 -6.798 -3.303 1.00 98.19 72 THR A N 1
ATOM 532 C CA . THR A 1 72 ? -6.444 -5.709 -2.534 1.00 98.19 72 THR A CA 1
ATOM 533 C C . THR A 1 72 ? -6.060 -4.365 -3.163 1.00 98.19 72 THR A C 1
ATOM 535 O O . THR A 1 72 ? -5.744 -4.306 -4.358 1.00 98.19 72 THR A O 1
ATOM 538 N N . MET A 1 73 ? -6.114 -3.274 -2.402 1.00 98.19 73 MET A N 1
ATOM 539 C CA . MET A 1 73 ? -5.884 -1.924 -2.892 1.00 98.19 73 MET A CA 1
ATOM 540 C C . MET A 1 73 ? -5.067 -1.049 -1.943 1.00 98.19 73 MET A C 1
ATOM 542 O O . MET A 1 73 ? -5.079 -1.236 -0.727 1.00 98.19 73 MET A O 1
ATOM 546 N N . THR A 1 74 ? -4.409 -0.039 -2.511 1.00 97.88 74 THR A N 1
ATOM 547 C CA . THR A 1 74 ? -3.854 1.078 -1.742 1.00 97.88 74 THR A CA 1
ATOM 548 C C . THR A 1 74 ? -4.961 1.989 -1.208 1.00 97.88 74 THR A C 1
ATOM 550 O O . THR A 1 74 ? -6.011 2.170 -1.839 1.00 97.88 74 THR A O 1
ATOM 553 N N . VAL A 1 75 ? -4.712 2.609 -0.055 1.00 97.31 75 VAL A N 1
ATOM 554 C CA . VAL A 1 75 ? -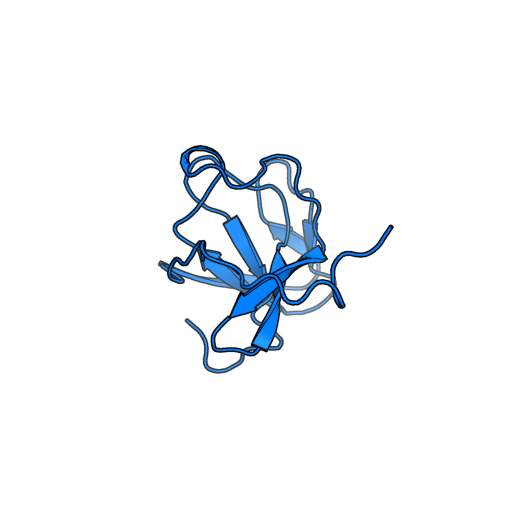5.594 3.604 0.564 1.00 97.31 75 VAL A CA 1
ATOM 555 C C . VAL A 1 75 ? -4.815 4.857 0.955 1.00 97.31 75 VAL A C 1
ATOM 557 O O . VAL A 1 75 ? -3.740 4.794 1.543 1.00 97.31 75 VAL A O 1
ATOM 560 N N . GLY A 1 76 ? -5.372 6.025 0.642 1.00 95.69 76 GLY A N 1
ATOM 561 C CA . GLY A 1 76 ? -4.741 7.303 0.965 1.00 95.69 76 GLY A CA 1
ATOM 562 C C . GLY A 1 76 ? -3.553 7.641 0.059 1.00 95.69 76 GLY A C 1
ATOM 563 O O . GLY A 1 76 ? -3.362 7.073 -1.013 1.00 95.69 76 GLY A O 1
ATOM 564 N N . THR A 1 77 ? -2.786 8.651 0.465 1.00 96.19 77 THR A N 1
ATOM 565 C CA . THR A 1 77 ? -1.661 9.176 -0.325 1.00 96.19 77 THR A CA 1
ATOM 566 C C . THR A 1 77 ? -0.402 8.330 -0.121 1.00 96.19 77 THR A C 1
ATOM 568 O O . THR A 1 77 ? -0.019 8.083 1.021 1.00 96.19 77 THR A O 1
ATOM 571 N N . VAL A 1 78 ? 0.290 7.987 -1.211 1.00 97.25 78 VAL A N 1
ATOM 572 C CA . VAL A 1 78 ? 1.640 7.394 -1.180 1.00 97.25 78 VAL A CA 1
ATOM 573 C C . VAL A 1 78 ? 2.648 8.410 -0.622 1.00 97.25 78 VAL A C 1
ATOM 575 O O . VAL A 1 78 ? 2.752 9.536 -1.124 1.00 97.25 78 VAL A O 1
ATOM 578 N N . SER A 1 79 ? 3.380 8.018 0.420 1.00 96.69 79 SER A N 1
ATOM 579 C CA . SER A 1 79 ? 4.440 8.808 1.066 1.00 96.69 79 SER A CA 1
ATOM 580 C C . SER A 1 79 ? 5.804 8.549 0.413 1.00 96.69 79 SER A C 1
ATOM 582 O O . SER A 1 79 ? 5.893 7.804 -0.561 1.00 96.69 79 SER A O 1
ATOM 584 N N . MET A 1 80 ? 6.865 9.190 0.920 1.00 97.94 80 MET A N 1
ATOM 585 C CA . MET A 1 80 ? 8.221 9.033 0.374 1.00 97.94 80 MET A CA 1
ATOM 586 C C . MET A 1 80 ? 8.688 7.580 0.427 1.00 97.94 80 MET A C 1
ATOM 588 O O . MET A 1 80 ? 9.052 7.045 -0.614 1.00 97.94 80 MET A O 1
ATOM 592 N N . ASP A 1 81 ? 8.540 6.956 1.597 1.00 98.00 81 ASP A N 1
ATOM 593 C CA . ASP A 1 81 ? 9.087 5.624 1.898 1.00 98.00 81 ASP A CA 1
ATOM 594 C C . ASP A 1 81 ? 8.000 4.615 2.313 1.00 98.00 81 ASP A C 1
ATOM 596 O O . ASP A 1 81 ? 8.294 3.484 2.691 1.00 98.00 81 ASP A O 1
ATOM 600 N N . MET A 1 82 ? 6.726 5.032 2.308 1.00 97.56 82 MET A N 1
ATOM 601 C CA . MET A 1 82 ? 5.608 4.206 2.771 1.00 97.56 82 MET A CA 1
ATOM 602 C C . MET A 1 82 ? 4.337 4.398 1.949 1.00 97.56 82 MET A C 1
ATOM 604 O O . MET A 1 82 ? 4.001 5.508 1.521 1.00 97.56 82 MET A O 1
ATOM 608 N N . LEU A 1 83 ? 3.554 3.329 1.849 1.00 97.44 83 LEU A N 1
ATOM 609 C CA . LEU A 1 83 ? 2.183 3.347 1.353 1.00 97.44 83 LEU A CA 1
ATOM 610 C C . LEU A 1 83 ? 1.286 2.506 2.261 1.00 97.44 83 LEU A C 1
ATOM 612 O O . LEU A 1 83 ? 1.757 1.607 2.955 1.00 97.44 83 LEU A O 1
ATOM 616 N N . ALA A 1 84 ? -0.007 2.820 2.273 1.00 97.88 84 ALA A N 1
ATOM 617 C CA . ALA A 1 84 ? -0.997 2.100 3.063 1.00 97.88 84 ALA A CA 1
ATOM 618 C C . ALA A 1 84 ? -1.874 1.225 2.158 1.00 97.88 84 ALA A C 1
ATOM 620 O O . ALA A 1 84 ? -2.258 1.649 1.064 1.00 97.88 84 ALA A O 1
ATOM 621 N N . VAL A 1 85 ? -2.199 0.017 2.616 1.00 98.25 85 VAL A N 1
ATOM 622 C CA . VAL A 1 85 ? -3.025 -0.967 1.897 1.00 98.25 85 VAL A CA 1
ATOM 623 C C . VAL A 1 85 ? -4.159 -1.478 2.775 1.00 98.25 85 VAL A C 1
ATOM 625 O O . VAL A 1 85 ? -4.013 -1.578 3.992 1.00 98.25 85 VAL A O 1
ATOM 628 N N . ASP A 1 86 ? -5.289 -1.815 2.159 1.00 97.81 86 ASP A N 1
ATOM 629 C CA . ASP A 1 86 ? -6.410 -2.449 2.855 1.00 97.81 86 ASP A CA 1
ATOM 630 C C . ASP A 1 86 ? -6.123 -3.944 3.085 1.00 97.81 86 ASP A C 1
ATOM 632 O O . ASP A 1 86 ? -5.999 -4.722 2.138 1.00 97.81 86 ASP A O 1
ATOM 636 N N . LEU A 1 87 ? -6.024 -4.357 4.346 1.00 98.31 87 LEU A N 1
ATOM 637 C CA . LEU A 1 87 ? -5.831 -5.748 4.765 1.00 98.31 87 LEU A CA 1
ATOM 638 C C . LEU A 1 87 ? -7.136 -6.430 5.179 1.00 98.31 87 LEU A C 1
ATOM 640 O O . LEU A 1 87 ? -7.103 -7.569 5.646 1.00 98.31 87 LEU A O 1
ATOM 644 N N . THR A 1 88 ? -8.290 -5.783 5.014 1.00 97.06 88 THR A N 1
ATOM 645 C CA . THR A 1 88 ? -9.597 -6.396 5.298 1.00 97.06 88 THR A CA 1
ATOM 646 C C . THR A 1 88 ? -9.805 -7.701 4.509 1.00 97.06 88 THR A C 1
ATOM 648 O O . THR A 1 88 ? -10.227 -8.687 5.112 1.00 97.06 88 THR A O 1
ATOM 651 N N . PRO A 1 89 ? -9.422 -7.800 3.215 1.00 97.38 89 PRO A N 1
ATOM 652 C CA . PRO A 1 89 ? -9.465 -9.069 2.477 1.00 97.38 89 PRO A CA 1
ATOM 653 C C . PRO A 1 89 ? -8.355 -10.066 2.864 1.00 97.38 89 PRO A C 1
ATOM 655 O O . PRO A 1 89 ? -8.373 -11.203 2.398 1.00 97.38 89 PRO A O 1
ATOM 658 N N . CYS A 1 90 ? -7.375 -9.649 3.677 1.00 97.00 90 CYS A N 1
ATOM 659 C CA . CYS A 1 90 ? -6.129 -10.369 3.965 1.00 97.00 90 CYS A CA 1
ATOM 660 C C . CYS A 1 90 ? -5.966 -10.592 5.487 1.00 97.00 90 CYS A C 1
ATOM 662 O O . CYS A 1 90 ? -5.079 -10.005 6.114 1.00 97.00 90 CYS A O 1
ATOM 664 N N . PRO A 1 91 ? -6.816 -11.416 6.131 1.00 93.12 91 PRO A N 1
ATOM 665 C CA . PRO A 1 91 ? -6.888 -11.499 7.595 1.00 93.12 91 PRO A CA 1
ATOM 666 C C . PRO A 1 91 ? -5.617 -12.045 8.261 1.00 93.12 91 PRO A C 1
ATOM 668 O O . PRO A 1 91 ? -5.397 -11.770 9.435 1.00 93.12 91 PRO A O 1
ATOM 671 N N . GLN A 1 92 ? -4.794 -12.795 7.523 1.00 94.38 92 GLN A N 1
ATOM 672 C CA . GLN A 1 92 ? -3.547 -13.392 8.022 1.00 94.38 92 GLN A CA 1
ATOM 673 C C . GLN A 1 92 ? -2.298 -12.554 7.713 1.00 94.38 92 GLN A C 1
ATOM 675 O O . GLN A 1 92 ? -1.214 -12.919 8.147 1.00 94.38 92 GLN A O 1
ATOM 680 N N . ALA A 1 93 ? -2.442 -11.460 6.959 1.00 93.88 93 ALA A N 1
ATOM 681 C CA . ALA A 1 93 ? -1.319 -10.620 6.563 1.00 93.88 93 ALA A CA 1
ATOM 682 C C . ALA A 1 93 ? -0.950 -9.614 7.663 1.00 93.88 93 ALA A C 1
ATOM 684 O O . ALA A 1 93 ? -1.848 -9.001 8.268 1.00 93.88 93 ALA A O 1
ATOM 685 N N . GLY A 1 94 ? 0.358 -9.393 7.829 1.00 83.88 94 GLY A N 1
ATOM 686 C CA . GLY A 1 94 ? 0.955 -8.414 8.744 1.00 83.88 94 GLY A CA 1
ATOM 687 C C . GLY A 1 94 ? 1.689 -9.015 9.931 1.00 83.88 94 GLY A C 1
ATOM 688 O O . GLY A 1 94 ? 1.221 -10.043 10.464 1.00 83.88 94 GLY A O 1
#

Sequence (94 aa):
RDIANTGLRPVMTLSSEIIGVQTLKAGERVGYGGRYTARDEQRIGIVAAGYADGYPRHAPTGTPVLVDGVRTMTVGTVSMDMLAVDLTPCPQAG

pLDDT: mean 95.6, std 4.54, range [69.69, 98.44]

Radius of gyration: 14.28 Å; chains: 1; bounding box: 28×29×41 Å

Foldseek 3Di:
DDCPPVPDDDPDDDDWAFPDKDWDAAQDADEPPRPFGDNHTFIKTKTQAFCLNPDDQPQAWACWDAFPNDIWTWTYGTDNGITMTTCRVPVPGD

InterPro domains:
  IPR000821 Alanine racemase [PR00992] (27-42)
  IPR000821 Alanine racemase [PR00992] (44-59)
  IPR000821 Alanine racemase [PR00992] (65-82)
  IPR000821 Alanine racemase [PTHR30511] (5-93)
  IPR009006 Alanine racemase/group IV decarboxylase, C-terminal [G3DSA:2.40.37.10] (1-94)
  IPR009006 Alanine racemase/group IV decarboxylase, C-terminal [SSF50621] (5-91)
  IPR011079 Alanine racemase, C-terminal [PF00842] (11-92)
  IPR011079 Alanine racemase, C-terminal [SM01005] (11-94)